Protein AF-A0A699RT82-F1 (afdb_monomer_lite)

Sequence (77 aa):
DPSSVKKAFFDHYAARFKKPLTHGLKLDLFPKRLAQDQAEDLERLVTRDEVRRAVWSCRENKSPGPDGFSFEFFRRY

Secondary structure (DSSP, 8-state):
-HHHHHHHHHHHHHHHHTS--SS----TTS-SS--HHHHHHHHSPPPHHHHHHHHHHS-SSPPP-TTS--HHHHHH-

Structure (mmCIF, N/CA/C/O backbone):
data_AF-A0A699RT82-F1
#
_entry.id   AF-A0A699RT82-F1
#
loop_
_atom_site.group_PDB
_atom_site.id
_atom_site.type_symbol
_atom_site.label_atom_id
_atom_site.label_alt_id
_atom_site.label_comp_id
_atom_site.label_asym_id
_atom_site.label_entity_id
_atom_site.label_seq_id
_atom_site.pdbx_PDB_ins_code
_atom_site.Cartn_x
_atom_site.Cartn_y
_atom_site.Cartn_z
_atom_site.occupancy
_atom_site.B_iso_or_equiv
_atom_site.auth_seq_id
_atom_site.auth_comp_id
_atom_site.auth_asym_id
_atom_site.auth_atom_id
_atom_site.pdbx_PDB_model_num
ATOM 1 N N . ASP A 1 1 ? 22.954 -18.329 -22.523 1.00 80.81 1 ASP A N 1
ATOM 2 C CA . ASP A 1 1 ? 23.858 -17.681 -21.558 1.00 80.81 1 ASP A CA 1
ATOM 3 C C . ASP A 1 1 ? 23.040 -16.713 -20.697 1.00 80.81 1 ASP A C 1
ATOM 5 O O . ASP A 1 1 ? 22.328 -15.890 -21.263 1.00 80.81 1 ASP A O 1
ATOM 9 N N . PRO A 1 2 ? 23.041 -16.826 -19.359 1.00 87.25 2 PRO A N 1
ATOM 10 C CA . PRO A 1 2 ? 22.279 -15.931 -18.482 1.00 87.25 2 PRO A CA 1
ATOM 11 C C . PRO A 1 2 ? 22.574 -14.439 -18.698 1.00 87.25 2 PRO A C 1
ATOM 13 O O . 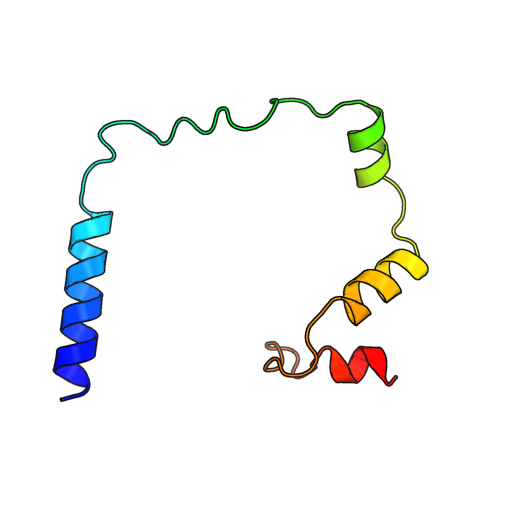PRO A 1 2 ? 21.685 -13.604 -18.512 1.00 87.25 2 PRO A O 1
ATOM 16 N N . SER A 1 3 ? 23.792 -14.091 -19.120 1.00 93.00 3 SER A N 1
ATOM 17 C CA . SER A 1 3 ? 24.174 -12.697 -19.373 1.00 93.00 3 SER A CA 1
ATOM 18 C C . SER A 1 3 ? 23.516 -12.146 -20.639 1.00 93.00 3 SER A C 1
ATOM 20 O O . SER A 1 3 ? 23.011 -11.021 -20.623 1.00 93.00 3 SER A O 1
ATOM 22 N N . SER A 1 4 ? 23.422 -12.948 -21.706 1.00 91.88 4 SER A N 1
ATOM 23 C CA . SER A 1 4 ? 22.729 -12.545 -22.937 1.00 91.88 4 SER A CA 1
ATOM 24 C C . SER A 1 4 ? 21.229 -12.309 -22.728 1.00 91.88 4 SER A C 1
ATOM 26 O O . SER A 1 4 ? 20.682 -11.341 -23.258 1.00 91.88 4 SER A O 1
ATOM 28 N N . VAL A 1 5 ? 20.574 -13.119 -21.889 1.00 94.44 5 VAL A N 1
ATOM 29 C CA . VAL A 1 5 ? 19.158 -12.927 -21.525 1.00 94.44 5 VAL A CA 1
ATOM 30 C C . VAL A 1 5 ? 18.965 -11.625 -20.743 1.00 94.44 5 VAL A C 1
ATOM 32 O O . VAL A 1 5 ? 18.100 -10.824 -21.098 1.00 94.44 5 VAL A O 1
ATOM 35 N N . LYS A 1 6 ? 19.799 -11.361 -19.725 1.00 95.12 6 LYS A N 1
ATOM 36 C CA . LYS A 1 6 ? 19.748 -10.101 -18.957 1.00 95.12 6 LYS A CA 1
ATOM 37 C C . LYS A 1 6 ? 19.917 -8.880 -19.860 1.00 95.12 6 LYS A C 1
ATOM 39 O O . LYS A 1 6 ? 19.172 -7.910 -19.722 1.00 95.12 6 LYS A O 1
ATOM 44 N N . LYS A 1 7 ? 20.859 -8.946 -20.806 1.00 96.00 7 LYS A N 1
ATOM 45 C CA . LYS A 1 7 ? 21.106 -7.868 -21.767 1.00 96.00 7 LYS A CA 1
ATOM 46 C C . LYS A 1 7 ? 19.902 -7.635 -22.683 1.00 96.00 7 LYS A C 1
ATOM 48 O O . LYS A 1 7 ? 19.485 -6.494 -22.837 1.00 96.00 7 LYS A O 1
ATOM 53 N N . ALA A 1 8 ? 19.305 -8.697 -23.225 1.00 96.00 8 ALA A N 1
ATOM 54 C CA . ALA A 1 8 ? 18.123 -8.586 -24.079 1.00 96.00 8 ALA A CA 1
ATOM 55 C C . ALA A 1 8 ? 16.928 -7.945 -23.347 1.00 96.00 8 ALA A C 1
ATOM 57 O O . ALA A 1 8 ? 16.255 -7.077 -23.903 1.00 96.00 8 ALA A O 1
ATOM 58 N N . PHE A 1 9 ? 16.695 -8.323 -22.084 1.00 96.06 9 PHE A N 1
ATOM 59 C CA . PHE A 1 9 ? 15.675 -7.693 -21.240 1.00 96.06 9 PHE A CA 1
ATOM 60 C C . PHE A 1 9 ? 15.965 -6.208 -21.015 1.00 96.06 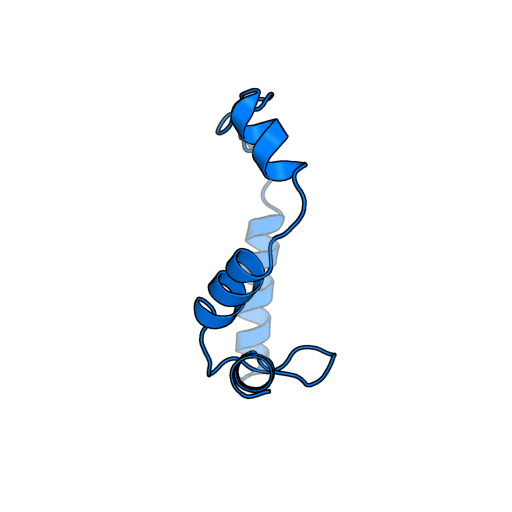9 PHE A C 1
ATOM 62 O O . PHE A 1 9 ? 15.087 -5.371 -21.226 1.00 96.06 9 PHE A O 1
ATOM 69 N N . PHE A 1 10 ? 17.193 -5.871 -20.620 1.00 95.56 10 PHE A N 1
ATOM 70 C CA . PHE A 1 10 ? 17.595 -4.482 -20.415 1.00 95.56 10 PHE A CA 1
ATOM 71 C C . PHE A 1 10 ? 17.394 -3.642 -21.681 1.00 95.56 10 PHE A C 1
ATOM 73 O O . PHE A 1 10 ? 16.726 -2.610 -21.624 1.00 95.56 10 PHE A O 1
ATOM 80 N N . ASP A 1 11 ? 17.905 -4.108 -22.823 1.00 96.38 11 ASP A N 1
ATOM 81 C CA . ASP A 1 11 ? 17.825 -3.399 -24.102 1.00 96.38 11 ASP A CA 1
ATOM 82 C C . ASP A 1 11 ? 16.363 -3.150 -24.514 1.00 96.38 11 ASP A C 1
ATOM 84 O O . ASP A 1 11 ? 16.013 -2.043 -24.933 1.00 96.38 11 ASP A O 1
ATOM 88 N N . HIS A 1 12 ? 15.486 -4.145 -24.327 1.00 94.69 12 HIS A N 1
ATOM 89 C CA . HIS A 1 12 ? 14.054 -4.034 -24.614 1.00 94.69 12 HIS A CA 1
ATOM 90 C C . HIS A 1 12 ? 13.386 -2.905 -23.815 1.00 94.69 12 HIS A C 1
ATOM 92 O O . HIS A 1 12 ? 12.737 -2.024 -24.390 1.00 94.69 12 HIS A O 1
ATOM 98 N N . TYR A 1 13 ? 13.544 -2.908 -22.488 1.00 93.00 13 TYR A N 1
ATOM 99 C CA . TYR A 1 13 ? 12.906 -1.907 -21.631 1.00 93.00 13 TYR A CA 1
ATOM 100 C C . TYR A 1 13 ? 13.563 -0.533 -21.776 1.00 93.00 13 TYR A C 1
ATOM 102 O O . TYR A 1 13 ? 12.851 0.468 -21.839 1.00 93.00 13 TYR A O 1
ATOM 110 N N . ALA A 1 14 ? 14.887 -0.466 -21.926 1.00 93.44 14 ALA A N 1
ATOM 111 C CA . ALA A 1 14 ? 15.595 0.783 -22.190 1.00 93.44 14 ALA A CA 1
ATOM 112 C C . ALA A 1 14 ? 15.084 1.451 -23.475 1.00 93.44 14 ALA A C 1
ATOM 114 O O . ALA A 1 14 ? 14.798 2.648 -23.473 1.00 93.44 14 ALA A O 1
ATOM 115 N N . ALA A 1 15 ? 14.905 0.690 -24.559 1.00 92.62 15 ALA A N 1
ATOM 116 C CA . ALA A 1 15 ? 14.316 1.207 -25.791 1.00 92.62 15 ALA A CA 1
ATOM 117 C C . ALA A 1 15 ? 12.855 1.643 -25.595 1.00 92.62 15 ALA A C 1
ATOM 119 O O . ALA A 1 15 ? 12.443 2.669 -26.134 1.00 92.62 15 ALA A O 1
ATOM 120 N N . ARG A 1 16 ? 12.067 0.896 -24.811 1.00 87.62 16 ARG A N 1
ATOM 121 C CA . ARG A 1 16 ? 10.660 1.222 -24.534 1.00 87.62 16 ARG A CA 1
ATOM 122 C C . ARG A 1 16 ? 10.494 2.506 -23.718 1.00 87.62 16 ARG A C 1
ATOM 124 O O . ARG A 1 16 ? 9.634 3.305 -24.072 1.00 87.62 16 ARG A O 1
ATOM 131 N N . PHE A 1 17 ? 11.307 2.719 -22.686 1.00 85.38 17 PHE A N 1
ATOM 132 C CA . PHE A 1 17 ? 11.229 3.901 -21.817 1.00 85.38 17 PHE A CA 1
ATOM 133 C C . PHE A 1 17 ? 11.901 5.151 -22.406 1.00 85.38 17 PHE A C 1
ATOM 135 O O . PHE A 1 17 ? 11.589 6.258 -21.983 1.00 85.38 17 PHE A O 1
ATOM 142 N N . LYS A 1 18 ? 12.783 4.998 -23.404 1.00 87.19 18 LYS A N 1
ATOM 143 C CA . LYS A 1 18 ? 13.357 6.123 -24.167 1.00 87.19 18 LYS A CA 1
ATOM 144 C C . LYS A 1 18 ? 12.408 6.707 -25.217 1.00 87.19 18 LYS A C 1
ATOM 146 O O . LYS A 1 18 ? 12.698 7.773 -25.754 1.00 87.19 18 LYS A O 1
ATOM 151 N N . LYS A 1 19 ? 11.306 6.025 -25.552 1.00 81.50 19 LYS A N 1
ATOM 152 C CA . LYS A 1 19 ? 10.318 6.562 -26.496 1.00 81.50 19 LYS A CA 1
ATOM 153 C C . LYS A 1 19 ? 9.615 7.756 -25.842 1.00 81.50 19 LYS A C 1
ATOM 155 O O . LYS A 1 19 ? 9.014 7.564 -24.785 1.00 81.50 19 LYS A O 1
ATOM 160 N N . PRO A 1 20 ? 9.667 8.962 -26.437 1.00 75.00 20 PRO A N 1
ATOM 161 C CA . PRO A 1 20 ? 8.922 10.095 -25.911 1.00 75.00 20 PRO A CA 1
ATOM 162 C C . PRO A 1 20 ? 7.437 9.732 -25.876 1.00 75.00 20 PRO A C 1
ATOM 164 O O . PRO A 1 20 ? 6.903 9.168 -26.834 1.00 75.00 20 PRO A O 1
ATOM 167 N N . LEU A 1 21 ? 6.782 10.022 -24.752 1.00 75.00 21 LEU A N 1
ATOM 168 C CA . LEU A 1 21 ? 5.340 9.852 -24.624 1.00 75.00 21 LEU A CA 1
ATOM 169 C C . LEU A 1 21 ? 4.688 10.877 -25.565 1.00 75.00 21 LEU A C 1
ATOM 171 O O . LEU A 1 21 ? 4.601 12.057 -25.239 1.00 75.00 21 LEU A O 1
ATOM 175 N N . THR A 1 22 ? 4.302 10.443 -26.768 1.00 71.38 22 THR A N 1
ATOM 176 C CA . THR A 1 22 ? 3.749 11.317 -27.822 1.00 71.38 22 THR A CA 1
ATOM 177 C C . THR A 1 22 ? 2.450 11.990 -27.390 1.00 71.38 22 THR A C 1
ATOM 179 O O . THR A 1 22 ? 2.131 13.086 -27.838 1.00 71.38 22 THR A O 1
ATOM 182 N N . HIS A 1 23 ? 1.755 11.367 -26.443 1.00 68.06 23 HIS A N 1
ATOM 183 C CA . HIS A 1 23 ? 0.708 11.964 -25.642 1.00 68.06 23 HIS A CA 1
ATOM 184 C C . HIS A 1 23 ? 0.987 11.549 -24.199 1.00 68.06 23 HIS A C 1
ATOM 186 O O . HIS A 1 23 ? 1.134 10.356 -23.920 1.00 68.06 23 HIS A O 1
ATOM 192 N N . GLY A 1 24 ? 1.093 12.517 -23.283 1.00 62.31 24 GLY A N 1
ATOM 193 C CA . GLY A 1 24 ? 0.990 12.238 -21.852 1.00 62.31 24 GLY A CA 1
ATOM 194 C C . GLY A 1 24 ? -0.170 11.268 -21.631 1.00 62.31 24 GLY A C 1
ATOM 195 O O . GLY A 1 24 ? -1.228 11.488 -22.221 1.00 62.31 24 GLY A O 1
ATOM 196 N N . LEU A 1 25 ? 0.009 10.191 -20.859 1.00 68.62 25 LEU A N 1
ATOM 197 C CA . LEU A 1 25 ? -1.125 9.364 -20.440 1.00 68.62 25 LEU A CA 1
ATOM 198 C C . LEU A 1 25 ? -2.106 10.303 -19.737 1.00 68.62 25 LEU A C 1
ATOM 200 O O . LEU A 1 25 ? -1.890 10.690 -18.589 1.00 68.62 25 LEU A O 1
ATOM 204 N N . LYS A 1 26 ? -3.144 10.739 -20.453 1.00 68.62 26 LYS A N 1
ATOM 205 C CA . LYS A 1 26 ? -4.179 11.596 -19.899 1.00 68.62 26 LYS A CA 1
ATOM 206 C C . LYS A 1 26 ? -5.077 10.685 -19.085 1.00 68.62 26 LYS A C 1
ATOM 208 O O . LYS A 1 26 ? -6.066 10.151 -19.577 1.00 68.62 26 LYS A O 1
ATOM 213 N N . LEU A 1 27 ? -4.650 10.433 -17.854 1.00 71.69 27 LEU A N 1
ATOM 214 C CA . LEU A 1 27 ? -5.368 9.625 -16.883 1.00 71.69 27 LEU A CA 1
ATOM 215 C C . LEU A 1 27 ? -6.532 10.448 -16.309 1.00 71.69 27 LEU A C 1
ATOM 217 O O . LEU A 1 27 ? -6.618 10.647 -15.104 1.00 71.69 27 LEU A O 1
ATOM 221 N N . ASP A 1 28 ? -7.454 10.902 -17.163 1.00 74.38 28 ASP A N 1
ATOM 222 C CA . ASP A 1 28 ? -8.770 11.414 -16.743 1.00 74.38 28 ASP A CA 1
ATOM 223 C C . ASP A 1 28 ? -9.709 10.233 -16.395 1.00 74.38 28 ASP A C 1
ATOM 225 O O . ASP A 1 28 ? -10.905 10.262 -16.663 1.00 74.38 28 ASP A O 1
ATOM 229 N N . LEU A 1 29 ? -9.154 9.143 -15.851 1.00 78.81 29 LEU A N 1
ATOM 230 C CA . LEU A 1 29 ? -9.880 7.902 -15.562 1.00 78.81 29 LEU A CA 1
ATOM 231 C C . LEU A 1 29 ? -10.718 8.001 -14.284 1.00 78.81 29 LEU A C 1
ATOM 233 O O . LEU A 1 29 ? -11.599 7.174 -14.066 1.00 78.81 29 LEU A O 1
ATOM 237 N N . PHE A 1 30 ? -10.442 9.000 -13.445 1.00 80.00 30 PHE A N 1
ATOM 238 C CA . PHE A 1 30 ? -11.077 9.162 -12.147 1.00 80.00 30 PHE A CA 1
ATOM 239 C C . PHE A 1 30 ? -11.505 10.612 -11.924 1.00 80.00 30 PHE A C 1
ATOM 241 O O . PHE A 1 30 ? -10.837 11.542 -12.394 1.00 80.00 30 PHE A O 1
ATOM 248 N 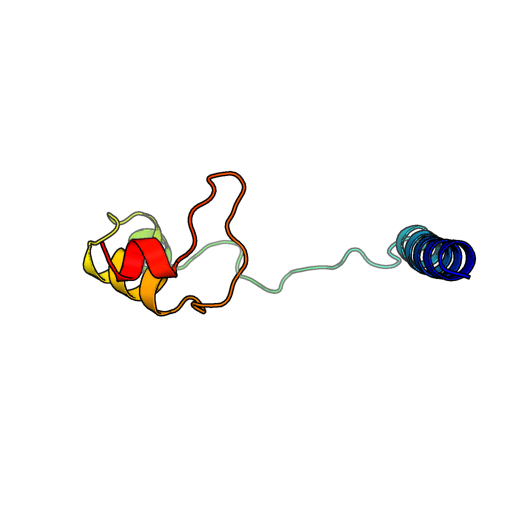N . PRO A 1 31 ? -12.606 10.830 -11.188 1.00 84.19 31 PRO A N 1
ATOM 249 C CA . PRO A 1 31 ? -12.990 12.165 -10.776 1.00 84.19 31 PRO A CA 1
ATOM 250 C C . PRO A 1 31 ? -11.906 12.770 -9.876 1.00 84.19 31 PRO A C 1
ATOM 252 O O . PRO A 1 31 ? -11.307 12.101 -9.038 1.00 84.19 31 PRO A O 1
ATOM 255 N N . LYS A 1 32 ? -11.669 14.076 -10.033 1.00 87.94 32 LYS A N 1
ATOM 256 C CA . LYS A 1 32 ? -10.675 14.823 -9.238 1.00 87.94 32 LYS A CA 1
ATOM 257 C C . LYS A 1 32 ? -11.099 15.034 -7.780 1.00 87.94 32 LYS A C 1
ATOM 259 O O . LYS A 1 32 ? -10.330 15.581 -6.995 1.00 87.94 32 LYS A O 1
ATOM 264 N N . ARG A 1 33 ? -12.339 14.676 -7.447 1.00 91.06 33 ARG A N 1
ATOM 265 C CA . ARG A 1 33 ? -12.920 14.741 -6.109 1.00 91.06 33 ARG A CA 1
ATOM 266 C C . ARG A 1 33 ? -13.743 13.487 -5.885 1.00 91.06 33 ARG A C 1
ATOM 268 O O . ARG A 1 33 ? -14.494 13.085 -6.771 1.00 91.06 33 ARG A O 1
ATOM 275 N N . LEU A 1 34 ? -13.581 12.906 -4.710 1.00 92.38 34 LEU A N 1
ATOM 276 C CA . LEU A 1 34 ? -14.422 11.817 -4.251 1.00 92.38 34 LEU A CA 1
ATOM 277 C C . LEU A 1 34 ? -15.801 12.355 -3.871 1.00 92.38 34 LEU A C 1
ATOM 279 O O . LEU A 1 34 ? -15.947 13.538 -3.544 1.00 92.38 34 LEU A O 1
ATOM 283 N N . ALA A 1 35 ? -16.803 11.485 -3.931 1.00 94.69 35 ALA A N 1
ATOM 284 C CA . ALA A 1 35 ? -18.068 11.765 -3.275 1.00 94.69 35 ALA A CA 1
ATOM 285 C C . ALA A 1 35 ? -17.857 11.814 -1.749 1.00 94.69 35 ALA A C 1
ATOM 287 O O . ALA A 1 35 ? -16.890 11.257 -1.225 1.00 94.69 35 ALA A O 1
ATOM 288 N N . GLN A 1 36 ? -18.731 12.536 -1.049 1.00 96.44 36 GLN A N 1
ATOM 289 C CA . GLN A 1 36 ? -18.578 12.799 0.383 1.00 96.44 36 GLN A CA 1
ATOM 290 C C . GLN A 1 36 ? -18.529 11.502 1.208 1.00 96.44 36 GLN A C 1
ATOM 292 O O . GLN A 1 36 ? -17.677 11.358 2.073 1.00 96.44 36 GLN A O 1
ATOM 297 N N . ASP A 1 37 ? -19.381 10.534 0.877 1.00 97.00 37 ASP A N 1
ATOM 298 C CA . ASP A 1 37 ? -19.437 9.210 1.502 1.00 97.00 37 ASP A CA 1
ATOM 299 C C . ASP A 1 37 ? -18.138 8.410 1.314 1.00 97.00 37 ASP A C 1
ATOM 301 O O . ASP A 1 37 ? -17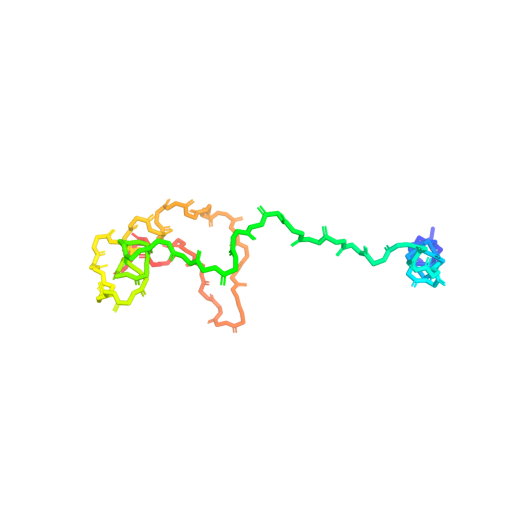.662 7.756 2.239 1.00 97.00 37 ASP A O 1
ATOM 305 N N . GLN A 1 38 ? -17.524 8.493 0.132 1.00 95.88 38 GLN A N 1
ATOM 306 C CA . GLN A 1 38 ? -16.235 7.855 -0.135 1.00 95.88 38 GLN A CA 1
ATOM 307 C C . GLN A 1 38 ? -15.098 8.509 0.654 1.00 95.88 38 GLN A C 1
ATOM 309 O O . GLN A 1 38 ? -14.196 7.813 1.112 1.00 95.88 38 GLN A O 1
ATOM 314 N N . ALA A 1 39 ? -15.116 9.837 0.792 1.00 96.06 39 ALA A N 1
ATOM 315 C CA . ALA A 1 39 ? -14.136 10.544 1.611 1.00 96.06 39 ALA A CA 1
ATOM 316 C C . ALA A 1 39 ? -14.280 10.152 3.091 1.00 96.06 39 ALA A C 1
ATOM 318 O O . ALA A 1 39 ? -13.293 9.796 3.728 1.00 96.06 39 ALA A O 1
ATOM 319 N N . GLU A 1 40 ? -15.513 10.116 3.600 1.00 97.56 40 GLU A N 1
ATOM 320 C CA . GLU A 1 40 ? -15.818 9.691 4.969 1.00 97.56 40 GLU A CA 1
ATOM 321 C C . GLU A 1 40 ? -15.384 8.241 5.243 1.00 97.56 40 GLU A C 1
ATOM 323 O O . GLU A 1 40 ? -14.804 7.964 6.294 1.00 97.56 40 GLU A O 1
ATOM 328 N N . ASP A 1 41 ? -15.593 7.315 4.299 1.00 95.94 41 ASP A N 1
ATOM 329 C CA . ASP A 1 41 ? -15.134 5.923 4.435 1.00 95.94 41 ASP A CA 1
ATOM 330 C C . ASP A 1 41 ? -13.600 5.788 4.444 1.00 95.94 41 ASP A C 1
ATOM 332 O O . ASP A 1 41 ? -13.073 4.882 5.085 1.00 95.94 41 ASP A O 1
ATOM 336 N N . LEU A 1 42 ? -12.864 6.689 3.785 1.00 94.94 42 LEU A N 1
ATOM 337 C CA . LEU A 1 42 ? -11.394 6.702 3.826 1.00 94.94 42 LEU A CA 1
ATOM 338 C C . LEU A 1 42 ? -10.837 7.338 5.105 1.00 94.94 42 LEU A C 1
ATOM 340 O O . LEU A 1 42 ? -9.732 6.995 5.529 1.00 94.94 42 LEU A O 1
ATOM 344 N N . GLU A 1 43 ? -11.576 8.273 5.701 1.00 96.75 43 GLU A N 1
ATOM 345 C CA . GLU A 1 43 ? -11.174 8.993 6.914 1.00 96.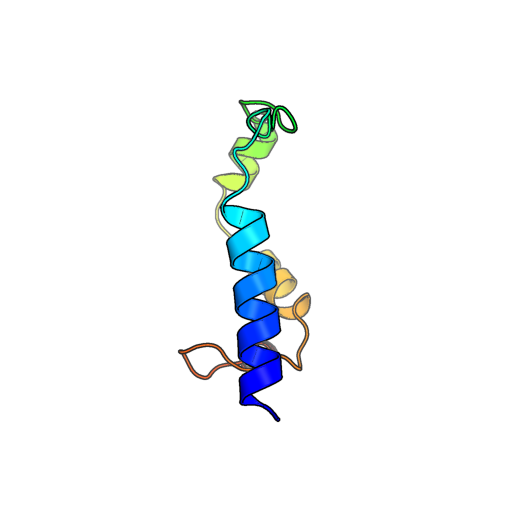75 43 GLU A CA 1
ATOM 346 C C . GLU A 1 43 ? -11.603 8.286 8.206 1.00 96.75 43 GLU A C 1
ATOM 348 O O . GLU A 1 43 ? -11.077 8.585 9.285 1.00 96.75 43 GLU A O 1
ATOM 353 N N . ARG A 1 44 ? -12.543 7.335 8.131 1.00 97.00 44 ARG A N 1
ATOM 354 C CA . ARG A 1 44 ? -12.996 6.594 9.313 1.00 97.00 44 ARG A CA 1
ATOM 355 C C . ARG A 1 44 ? -11.872 5.757 9.926 1.00 97.00 44 ARG A C 1
ATOM 357 O O . ARG A 1 44 ? -10.927 5.318 9.274 1.00 97.00 44 ARG A O 1
ATOM 364 N N . LEU A 1 45 ? -12.047 5.421 11.201 1.00 97.88 45 LEU A N 1
ATOM 365 C CA . LEU A 1 45 ? -11.147 4.504 11.892 1.00 97.88 45 LEU A CA 1
ATOM 366 C C . LEU A 1 45 ? -11.165 3.106 11.258 1.00 97.88 45 LEU A C 1
ATOM 368 O O . LEU A 1 45 ? -12.221 2.543 10.946 1.00 97.88 45 LEU A O 1
ATOM 372 N N . VAL A 1 46 ? -9.973 2.521 11.147 1.00 96.69 46 VAL A N 1
ATOM 373 C CA . VAL A 1 46 ? -9.798 1.132 10.722 1.00 96.69 46 VAL A CA 1
ATOM 374 C C . VAL A 1 46 ? -10.407 0.208 11.771 1.00 96.69 46 VAL A C 1
ATOM 376 O O . VAL A 1 46 ? -10.118 0.307 12.965 1.00 96.69 46 VAL A O 1
ATOM 379 N N . THR A 1 47 ? -11.247 -0.720 11.319 1.00 96.50 47 THR A N 1
ATOM 380 C CA . THR A 1 47 ? -11.904 -1.682 12.211 1.00 96.50 47 THR A CA 1
ATOM 381 C C . THR A 1 47 ? -11.120 -2.985 12.297 1.00 96.50 47 THR A C 1
ATOM 383 O O . THR A 1 47 ? -10.426 -3.387 11.362 1.00 96.50 47 THR A O 1
ATOM 386 N N . ARG A 1 48 ? -11.276 -3.720 13.404 1.00 95.31 48 ARG A N 1
ATOM 387 C CA . ARG A 1 48 ? -10.659 -5.048 13.548 1.00 95.31 48 ARG A CA 1
ATOM 388 C C . ARG A 1 48 ? -11.123 -6.023 12.461 1.00 95.31 48 ARG A C 1
ATOM 390 O O . ARG A 1 48 ? -10.328 -6.820 11.968 1.00 95.31 48 ARG A O 1
ATOM 397 N N . ASP A 1 49 ? -12.394 -5.951 12.072 1.00 95.81 49 ASP A N 1
ATOM 398 C CA . ASP A 1 49 ? -12.945 -6.822 11.033 1.00 95.81 49 ASP A CA 1
ATOM 399 C C . ASP A 1 49 ? -12.379 -6.493 9.651 1.00 95.81 49 ASP A C 1
ATOM 401 O O . ASP A 1 49 ? -12.149 -7.399 8.854 1.00 95.81 49 ASP A O 1
ATOM 405 N N . GLU A 1 50 ? -12.109 -5.220 9.368 1.00 95.69 50 GLU A N 1
ATOM 406 C CA . GLU A 1 50 ? -11.416 -4.801 8.151 1.00 95.69 50 GLU A CA 1
ATOM 407 C C . GLU A 1 50 ? -9.992 -5.353 8.087 1.00 95.69 50 GLU A C 1
ATOM 409 O O . GLU A 1 50 ? -9.634 -5.970 7.083 1.00 95.69 50 GLU A O 1
ATOM 414 N N . VAL A 1 51 ? -9.224 -5.237 9.178 1.00 93.94 51 VAL A N 1
ATOM 415 C CA . VAL A 1 51 ? -7.880 -5.835 9.274 1.00 93.94 51 VAL A CA 1
ATOM 416 C C . VAL A 1 51 ? -7.947 -7.342 9.034 1.00 93.94 51 VAL A C 1
ATOM 418 O O . VAL A 1 51 ? -7.206 -7.877 8.208 1.00 93.94 51 VAL A O 1
ATOM 421 N N . ARG A 1 52 ? -8.881 -8.038 9.694 1.00 93.06 52 ARG A N 1
ATOM 422 C CA . ARG A 1 52 ? -9.056 -9.486 9.527 1.00 93.06 52 ARG A CA 1
ATOM 423 C C . ARG A 1 52 ? -9.407 -9.851 8.084 1.00 93.06 52 ARG A C 1
ATOM 425 O O . ARG A 1 52 ? -8.819 -10.777 7.531 1.00 93.06 52 ARG A O 1
ATOM 432 N N . ARG A 1 53 ? -10.331 -9.126 7.447 1.00 94.44 53 ARG A N 1
ATOM 433 C CA . ARG A 1 53 ? -10.678 -9.357 6.035 1.00 94.44 53 ARG A CA 1
ATOM 434 C C . ARG A 1 53 ? -9.473 -9.145 5.120 1.00 94.44 53 ARG A C 1
ATOM 436 O O . ARG A 1 53 ? -9.219 -9.993 4.268 1.00 94.44 53 ARG A O 1
ATOM 443 N N . ALA A 1 54 ? -8.710 -8.073 5.320 1.00 93.31 54 ALA A N 1
ATOM 444 C CA . ALA A 1 54 ? -7.527 -7.777 4.518 1.00 93.31 54 ALA A C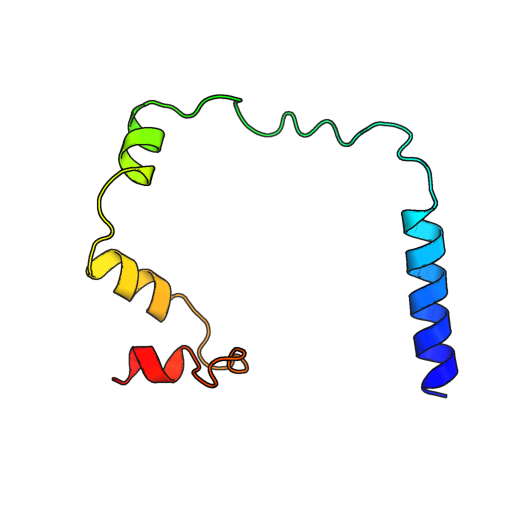A 1
ATOM 445 C C . ALA A 1 54 ? -6.472 -8.892 4.628 1.00 93.31 54 ALA A C 1
ATOM 447 O O . ALA A 1 54 ? -6.007 -9.409 3.608 1.00 93.31 54 ALA A O 1
ATOM 448 N N . VAL A 1 55 ? -6.169 -9.336 5.850 1.00 91.50 55 VAL A N 1
ATOM 449 C CA . VAL A 1 55 ? -5.188 -10.401 6.111 1.00 91.50 55 VAL A CA 1
ATOM 450 C C . VAL A 1 55 ? -5.620 -11.738 5.493 1.00 91.50 55 VAL A C 1
ATOM 452 O O . VAL A 1 55 ? -4.810 -12.404 4.849 1.00 91.50 55 VAL A O 1
ATOM 455 N N . TRP A 1 56 ? -6.896 -12.123 5.607 1.00 91.19 56 TRP A N 1
ATOM 456 C CA . TRP A 1 56 ? -7.397 -13.378 5.021 1.00 91.19 56 TRP A CA 1
ATOM 457 C C . TRP A 1 56 ? -7.591 -13.325 3.503 1.00 91.19 56 TRP A C 1
ATOM 459 O O . TRP A 1 56 ? -7.554 -14.369 2.855 1.00 91.19 56 TRP A O 1
ATOM 469 N N . SER A 1 57 ? -7.765 -12.136 2.921 1.00 92.25 57 SER A N 1
ATOM 470 C CA . SER A 1 57 ? -7.816 -11.972 1.461 1.00 92.25 57 SER A CA 1
ATOM 471 C C . SER A 1 57 ? -6.455 -12.201 0.786 1.00 92.25 57 SER A C 1
ATOM 473 O O . SER A 1 57 ? -6.381 -12.447 -0.421 1.00 92.25 57 SER A O 1
ATOM 475 N N . CYS A 1 58 ? -5.363 -12.144 1.555 1.00 88.62 58 CYS A N 1
ATOM 476 C CA . CYS A 1 58 ? -4.016 -12.338 1.043 1.00 88.62 58 CYS A CA 1
ATOM 477 C C . CYS A 1 58 ? -3.679 -13.826 0.868 1.00 88.62 58 CYS A C 1
ATOM 479 O O . CYS A 1 58 ? -3.999 -14.674 1.700 1.00 88.62 58 CYS A O 1
ATOM 481 N N . ARG A 1 59 ? -2.980 -14.145 -0.231 1.00 85.31 59 ARG A N 1
ATOM 482 C CA . ARG A 1 59 ? -2.493 -15.508 -0.488 1.00 85.31 59 ARG A CA 1
ATOM 483 C C . ARG A 1 59 ? -1.431 -15.896 0.539 1.00 85.31 59 ARG A C 1
ATOM 485 O O . ARG A 1 59 ? -0.478 -15.151 0.742 1.00 85.31 59 ARG A O 1
ATOM 492 N N . GLU A 1 60 ? -1.576 -17.094 1.095 1.00 76.25 60 GLU A N 1
ATOM 493 C CA . GLU A 1 60 ? -0.708 -17.651 2.144 1.00 76.25 60 GLU A CA 1
ATOM 494 C C . GLU A 1 60 ? 0.717 -17.920 1.636 1.00 76.25 60 GLU A C 1
ATOM 496 O O . GLU A 1 60 ? 1.689 -17.672 2.335 1.00 76.25 60 GLU A O 1
ATOM 501 N N . ASN A 1 61 ? 0.852 -18.336 0.374 1.00 79.88 61 ASN A N 1
ATOM 502 C CA . ASN A 1 61 ? 2.108 -18.834 -0.194 1.00 79.88 61 ASN A CA 1
ATOM 503 C C . ASN A 1 61 ? 2.986 -17.728 -0.822 1.00 79.88 61 ASN A C 1
ATOM 505 O O . ASN A 1 61 ? 3.544 -17.895 -1.909 1.00 79.88 61 ASN A O 1
ATOM 509 N N . LYS A 1 62 ? 3.029 -16.547 -0.192 1.00 81.00 62 LYS A N 1
ATOM 510 C CA . LYS A 1 62 ? 3.888 -15.429 -0.615 1.00 81.00 62 LYS A CA 1
ATOM 511 C C . LYS A 1 62 ? 5.149 -15.377 0.243 1.00 81.00 62 LYS A C 1
ATOM 513 O O . LYS A 1 62 ? 5.081 -15.576 1.452 1.00 81.00 62 LYS A O 1
ATOM 518 N N . SER A 1 63 ? 6.281 -15.059 -0.385 1.00 87.69 63 SER A N 1
ATOM 519 C CA . SER A 1 63 ? 7.531 -14.789 0.328 1.00 87.69 63 SER A CA 1
ATOM 520 C C . SER A 1 63 ? 7.344 -13.659 1.352 1.00 87.69 63 SER A C 1
ATOM 522 O O . SER A 1 63 ? 6.607 -12.711 1.058 1.00 87.69 63 SER A O 1
ATOM 524 N N . PRO A 1 64 ? 7.994 -13.740 2.526 1.00 89.44 64 PRO A N 1
ATOM 525 C CA . PRO A 1 64 ? 7.916 -12.700 3.546 1.00 89.44 64 PRO A CA 1
ATOM 526 C C . PRO A 1 64 ? 8.528 -11.381 3.063 1.00 89.44 64 PRO A C 1
ATOM 528 O O . PRO A 1 64 ? 9.358 -11.357 2.146 1.00 89.44 64 PRO A O 1
ATOM 531 N N . GLY A 1 65 ? 8.105 -10.283 3.690 1.00 88.25 65 GLY A N 1
ATOM 532 C CA . GLY A 1 65 ? 8.699 -8.969 3.475 1.00 88.25 65 GLY A CA 1
ATOM 533 C C . GLY A 1 65 ? 10.078 -8.834 4.135 1.00 88.25 65 GLY A C 1
ATOM 534 O O . GLY A 1 65 ? 10.608 -9.793 4.700 1.00 88.25 65 GLY A O 1
ATOM 535 N N . PRO A 1 66 ? 10.671 -7.628 4.103 1.00 94.88 66 PRO A N 1
ATOM 536 C CA . PRO A 1 66 ? 11.913 -7.328 4.822 1.00 94.88 66 PRO A CA 1
ATOM 537 C C . PRO A 1 66 ? 11.829 -7.554 6.341 1.00 94.88 66 PRO A C 1
ATOM 539 O O . PRO A 1 66 ? 12.860 -7.678 6.994 1.00 94.88 66 PRO A O 1
ATOM 542 N N . ASP A 1 67 ? 10.615 -7.606 6.894 1.00 93.12 67 ASP A N 1
ATOM 543 C CA . ASP A 1 67 ? 10.323 -7.916 8.296 1.00 93.12 67 ASP A CA 1
ATOM 544 C C . ASP A 1 67 ? 10.372 -9.420 8.621 1.00 93.12 67 ASP A C 1
ATOM 546 O O . ASP A 1 67 ? 10.359 -9.791 9.792 1.00 93.12 67 ASP A O 1
ATOM 550 N N . GLY A 1 68 ? 10.453 -10.291 7.611 1.00 93.06 68 GLY A N 1
ATOM 551 C CA . GLY A 1 68 ? 10.550 -11.740 7.781 1.00 93.06 68 GLY A CA 1
ATOM 552 C C . GLY A 1 68 ? 9.224 -12.452 8.070 1.00 93.06 68 GLY A C 1
ATOM 553 O O . GLY A 1 68 ? 9.228 -13.678 8.188 1.00 93.06 68 GLY A O 1
ATOM 554 N N . PHE A 1 69 ? 8.092 -11.743 8.126 1.00 89.38 69 PHE A N 1
ATOM 555 C CA . PHE A 1 69 ? 6.782 -12.339 8.403 1.00 89.38 69 PHE A CA 1
ATOM 556 C C . PHE A 1 69 ? 5.943 -12.478 7.127 1.00 89.38 69 PHE A C 1
ATOM 558 O O . PHE A 1 69 ? 5.906 -11.595 6.270 1.00 89.38 69 PHE A O 1
ATOM 565 N N . SER A 1 70 ? 5.252 -13.611 6.986 1.00 90.44 70 SER A N 1
ATOM 566 C CA . SER A 1 70 ? 4.260 -13.827 5.927 1.00 90.44 70 SER A CA 1
ATOM 567 C C . SER A 1 70 ? 2.842 -13.605 6.462 1.00 90.44 70 SER A C 1
ATOM 569 O O . SER A 1 70 ? 2.605 -13.598 7.670 1.00 90.44 70 SER A O 1
ATOM 571 N N . PHE A 1 71 ? 1.856 -13.490 5.567 1.00 88.81 71 PHE A N 1
ATOM 572 C CA . PHE A 1 71 ? 0.444 -13.434 5.971 1.00 88.81 71 PHE A CA 1
ATOM 573 C C . PHE A 1 71 ? -0.025 -14.690 6.714 1.00 88.81 71 PHE A C 1
ATOM 575 O O . PHE A 1 71 ? -0.975 -14.611 7.487 1.00 88.81 71 PHE A O 1
ATOM 582 N N . GLU A 1 72 ? 0.634 -15.836 6.522 1.00 89.62 72 GLU A N 1
ATOM 583 C CA . GLU A 1 72 ? 0.334 -17.058 7.272 1.00 89.62 72 GLU A CA 1
ATOM 584 C C . GLU A 1 72 ? 0.560 -16.864 8.779 1.00 89.62 72 GLU A C 1
ATOM 586 O O . GLU A 1 72 ? -0.264 -17.302 9.580 1.00 89.62 72 GLU A O 1
ATOM 591 N N . PHE A 1 73 ? 1.617 -16.138 9.165 1.00 89.56 73 PHE A N 1
ATOM 592 C CA . PHE A 1 73 ? 1.904 -15.828 10.566 1.00 89.56 73 PHE A CA 1
ATOM 593 C C . PHE A 1 73 ? 0.741 -15.066 11.217 1.00 89.56 73 PHE A C 1
ATOM 595 O O . PHE A 1 73 ? 0.185 -15.536 12.204 1.00 89.56 73 PHE A O 1
ATOM 602 N N . PHE A 1 74 ? 0.307 -13.960 10.607 1.00 87.94 74 PHE A N 1
ATOM 603 C CA . PHE A 1 74 ? -0.785 -13.114 11.118 1.00 87.94 74 PHE A CA 1
ATOM 604 C C . PHE A 1 74 ? -2.172 -13.765 11.048 1.00 87.94 74 PHE A C 1
ATOM 606 O O . PHE A 1 74 ? -3.126 -13.288 11.657 1.00 87.94 74 PHE A O 1
ATOM 613 N N . ARG A 1 75 ? -2.328 -14.827 10.250 1.00 88.94 75 ARG A N 1
ATOM 614 C CA . ARG A 1 75 ? -3.560 -15.627 10.233 1.00 88.94 75 ARG A CA 1
ATOM 615 C C . ARG A 1 75 ? -3.594 -16.659 11.351 1.00 88.94 75 ARG A C 1
ATOM 617 O O . ARG A 1 75 ? -4.680 -17.088 11.739 1.00 88.94 75 ARG A O 1
ATOM 624 N N . ARG A 1 76 ? -2.420 -17.097 11.806 1.00 87.19 76 ARG A N 1
ATOM 625 C CA . ARG A 1 76 ? -2.258 -18.157 12.800 1.00 87.19 76 ARG A CA 1
ATOM 626 C C . ARG A 1 76 ? -2.183 -17.626 14.231 1.00 87.19 76 ARG A C 1
ATOM 628 O O . ARG A 1 76 ? -2.684 -18.307 15.124 1.00 87.19 76 ARG A O 1
ATOM 635 N N . TYR A 1 77 ? -1.552 -16.473 14.429 1.00 83.50 77 TYR A N 1
ATOM 636 C CA . TYR A 1 77 ? -1.299 -15.838 15.725 1.00 83.50 77 TYR A CA 1
ATOM 637 C C . TYR A 1 77 ? -1.972 -14.470 15.790 1.00 83.50 77 TYR A C 1
ATOM 639 O O . TYR A 1 77 ? -2.481 -14.136 16.882 1.00 83.50 77 TYR A O 1
#

Organism: Tanacetum cinerariifolium (NCBI:txid118510)

Radius of gyration: 21.29 Å; chains: 1; bounding box: 44×34×44 Å

pLDDT: mean 88.7, std 8.35, range [62.31, 97.88]

Foldseek 3Di:
DVVVVVVVVCVVVVVVVPPPPPDDPPPPVDDPDDDPVVVCVVPDDDDPVNVVVVLVVDDQPDQDDVVRDGSVVVNVD